Protein AF-A0A7Z6WJE0-F1 (afdb_monomer_lite)

Sequence (110 aa):
MSVSRPLEAAQNADLVVYSPGTVSADSILVTAGHVTTNGIDQLRSKGASADIMSHYVDAHGRVVDEELDARTISVDLDGVKVRDDGATVAPGLGAYWSSHPEPKKQRLWG

InterPro domains:
  IPR007324 Sugar-binding domain, putative [PF04198] (2-92)
  IPR037171 NagB/RpiA transferase-like [SSF100950] (3-92)
  IPR051054 Bacterial SorC Transcriptional Regulators [PTHR34294] (2-92)

Organism: Cutibacterium acnes (NCBI:txid1747)

pLDDT: mean 81.68, std 14.62, range [41.94, 96.81]

Structure (mmCIF, N/CA/C/O backbone):
data_AF-A0A7Z6WJE0-F1
#
_entry.id   AF-A0A7Z6WJE0-F1
#
loop_
_atom_site.group_PDB
_atom_site.id
_atom_site.type_symbol
_atom_site.label_atom_id
_atom_site.label_alt_id
_atom_site.label_comp_id
_atom_site.label_asym_id
_atom_site.label_entity_id
_atom_site.label_seq_id
_atom_site.pdbx_PDB_ins_code
_atom_site.Cartn_x
_atom_site.Cartn_y
_atom_site.Cartn_z
_atom_site.occupancy
_atom_site.B_iso_or_equiv
_atom_site.auth_seq_id
_atom_site.auth_comp_id
_atom_site.auth_asym_id
_atom_site.auth_atom_id
_atom_site.pdbx_PDB_model_num
ATOM 1 N N . MET A 1 1 ? 4.467 18.430 -17.722 1.00 50.06 1 MET A N 1
ATOM 2 C CA . MET A 1 1 ? 5.449 17.327 -17.652 1.00 50.06 1 MET A CA 1
ATOM 3 C C . MET A 1 1 ? 6.091 17.351 -16.277 1.00 50.06 1 MET A C 1
ATOM 5 O O . MET A 1 1 ? 6.945 18.194 -16.062 1.00 50.06 1 MET A O 1
ATOM 9 N N . SER A 1 2 ? 5.652 16.534 -15.321 1.00 77.12 2 SER A N 1
ATOM 10 C CA . SER A 1 2 ? 6.424 16.396 -14.071 1.00 77.12 2 SER A CA 1
ATOM 11 C C . SER A 1 2 ? 6.172 15.050 -13.386 1.00 77.12 2 SER A C 1
ATOM 13 O O . SER A 1 2 ? 7.128 14.394 -13.001 1.00 77.12 2 SER A O 1
ATOM 15 N N . VAL A 1 3 ? 4.918 14.570 -13.353 1.00 84.62 3 VAL A N 1
ATOM 16 C CA . VAL A 1 3 ? 4.561 13.303 -12.669 1.00 84.62 3 VAL A CA 1
ATOM 17 C C . VAL A 1 3 ? 4.153 12.145 -13.588 1.00 84.62 3 VAL A C 1
ATOM 19 O O . VAL A 1 3 ? 4.382 10.998 -13.232 1.00 84.62 3 VAL A O 1
AT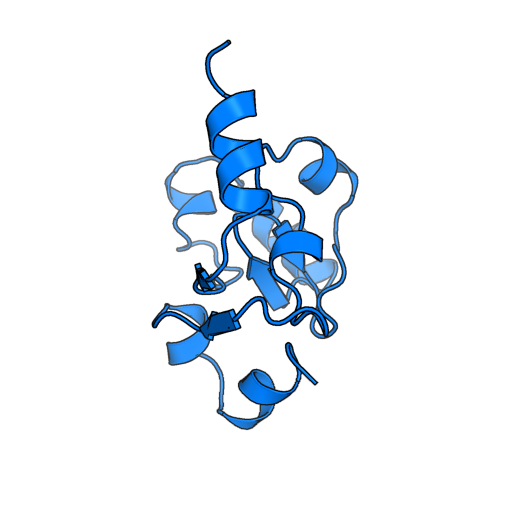OM 22 N N . SER A 1 4 ? 3.629 12.407 -14.792 1.00 86.75 4 SER A N 1
ATOM 23 C CA . SER A 1 4 ? 3.185 11.336 -15.706 1.00 86.75 4 SER A CA 1
ATOM 24 C C . SER A 1 4 ? 4.340 10.477 -16.229 1.00 86.75 4 SER A C 1
ATOM 26 O O . SER A 1 4 ? 4.253 9.259 -16.230 1.00 86.75 4 SER A O 1
ATOM 28 N N . ARG A 1 5 ? 5.463 11.103 -16.600 1.00 91.06 5 ARG A N 1
ATOM 29 C CA . ARG A 1 5 ? 6.621 10.401 -17.173 1.00 91.06 5 ARG A CA 1
ATOM 30 C C . ARG A 1 5 ? 7.240 9.365 -16.213 1.00 91.06 5 ARG A C 1
ATOM 32 O O . ARG A 1 5 ? 7.521 8.263 -16.672 1.00 91.06 5 ARG A O 1
ATOM 39 N N . PRO A 1 6 ? 7.481 9.667 -14.919 1.00 90.56 6 PRO A N 1
ATOM 40 C CA . PRO A 1 6 ? 7.916 8.646 -13.965 1.00 90.56 6 PRO A CA 1
ATOM 41 C C . PRO A 1 6 ? 6.918 7.494 -13.795 1.00 90.56 6 PRO A C 1
ATOM 43 O O . PRO A 1 6 ? 7.346 6.347 -13.731 1.00 90.56 6 PRO A O 1
ATOM 46 N N . LEU A 1 7 ? 5.611 7.783 -13.756 1.00 89.44 7 LEU A N 1
ATOM 47 C CA . LEU A 1 7 ? 4.570 6.758 -13.612 1.00 89.44 7 LEU A CA 1
ATOM 48 C C . LEU A 1 7 ? 4.502 5.845 -14.842 1.00 89.44 7 LEU A C 1
ATOM 50 O O . LEU A 1 7 ? 4.495 4.630 -14.698 1.00 89.44 7 LEU A O 1
ATOM 54 N N . GLU A 1 8 ? 4.556 6.416 -16.046 1.00 88.81 8 GLU A N 1
ATOM 55 C CA . GLU A 1 8 ? 4.639 5.656 -17.298 1.00 88.81 8 GLU A CA 1
ATOM 56 C C . GLU A 1 8 ? 5.890 4.767 -17.341 1.00 88.81 8 GLU A C 1
ATOM 58 O O . GLU A 1 8 ? 5.817 3.618 -17.769 1.00 88.81 8 GLU A O 1
ATOM 63 N N . ALA A 1 9 ? 7.042 5.268 -16.884 1.00 89.00 9 ALA A N 1
ATOM 64 C CA . ALA A 1 9 ? 8.265 4.471 -16.826 1.00 89.00 9 ALA A CA 1
ATOM 65 C C . ALA A 1 9 ? 8.149 3.312 -15.824 1.00 89.00 9 ALA A C 1
ATOM 67 O O . ALA A 1 9 ? 8.566 2.201 -16.134 1.00 89.00 9 ALA A O 1
ATOM 68 N N . ALA A 1 10 ? 7.556 3.554 -14.652 1.00 87.31 10 ALA A N 1
ATOM 69 C CA . ALA A 1 10 ? 7.335 2.519 -13.647 1.00 87.31 10 ALA A CA 1
ATOM 70 C C . ALA A 1 10 ? 6.331 1.452 -14.122 1.00 87.31 10 ALA A C 1
ATOM 72 O O . ALA A 1 10 ? 6.556 0.268 -13.895 1.00 87.31 10 ALA A O 1
ATOM 73 N N . GLN A 1 11 ? 5.282 1.852 -14.849 1.00 85.75 11 GLN A N 1
ATOM 74 C CA . GLN A 1 11 ? 4.292 0.944 -15.442 1.00 85.75 11 GLN A CA 1
ATOM 75 C C . GLN A 1 11 ? 4.900 -0.012 -16.485 1.00 85.75 11 GLN A C 1
ATOM 77 O O . GLN A 1 11 ? 4.371 -1.098 -16.704 1.00 85.75 11 GLN A O 1
ATOM 82 N N . ASN A 1 12 ? 5.994 0.395 -17.138 1.00 85.06 12 ASN A N 1
ATOM 83 C CA . ASN A 1 12 ? 6.677 -0.373 -18.183 1.00 85.06 12 ASN A CA 1
ATOM 84 C C . ASN A 1 12 ? 8.026 -0.954 -17.717 1.00 85.06 12 ASN A C 1
ATOM 86 O O . ASN A 1 12 ? 8.860 -1.301 -18.551 1.00 85.06 12 ASN A O 1
ATOM 90 N N . ALA A 1 13 ? 8.284 -1.005 -16.409 1.00 85.25 13 ALA A N 1
ATOM 91 C CA . ALA A 1 13 ? 9.536 -1.538 -15.888 1.00 85.25 13 ALA A CA 1
ATOM 92 C C . ALA A 1 13 ? 9.632 -3.061 -16.089 1.00 85.25 13 ALA A C 1
ATOM 94 O O . ALA A 1 13 ? 8.677 -3.789 -15.833 1.00 85.25 13 ALA A O 1
ATOM 95 N N . ASP A 1 14 ? 10.819 -3.550 -16.459 1.00 82.75 14 ASP A N 1
ATOM 96 C CA . ASP A 1 14 ? 11.084 -4.990 -16.627 1.00 82.75 14 ASP A CA 1
ATOM 97 C C . ASP A 1 14 ? 11.018 -5.770 -15.295 1.00 82.75 14 ASP A C 1
ATOM 99 O O . ASP A 1 14 ? 10.771 -6.979 -15.260 1.00 82.75 14 ASP A O 1
ATOM 103 N N . LEU A 1 15 ? 11.262 -5.071 -14.181 1.00 81.06 15 LEU A N 1
ATOM 104 C CA . LEU A 1 15 ? 11.228 -5.604 -12.823 1.00 81.06 15 LEU A CA 1
ATOM 105 C C . LEU A 1 15 ? 10.551 -4.601 -11.893 1.00 81.06 15 LEU A C 1
ATOM 107 O O . LEU A 1 15 ? 11.014 -3.465 -11.756 1.00 81.06 15 LEU A O 1
ATOM 111 N N . VAL A 1 16 ? 9.528 -5.063 -11.176 1.00 81.88 16 VAL A N 1
ATOM 112 C CA . VAL A 1 16 ? 8.925 -4.312 -10.074 1.00 81.88 16 VAL A CA 1
ATOM 113 C C . VAL A 1 16 ? 9.198 -5.021 -8.753 1.00 81.88 16 VAL A C 1
ATOM 115 O O . VAL A 1 16 ? 8.899 -6.203 -8.571 1.00 81.88 16 VAL A O 1
ATOM 118 N N . VAL A 1 17 ? 9.773 -4.278 -7.809 1.00 83.75 17 VAL A N 1
ATOM 119 C CA . VAL A 1 17 ? 10.007 -4.737 -6.438 1.00 83.75 17 VAL A CA 1
ATOM 120 C C . VAL A 1 17 ? 9.158 -3.894 -5.508 1.00 83.75 17 VAL A C 1
ATOM 122 O O . VAL A 1 17 ? 9.310 -2.674 -5.463 1.00 83.75 17 VAL A O 1
ATOM 125 N N . TYR A 1 18 ? 8.291 -4.536 -4.736 1.00 83.69 18 TYR A N 1
ATOM 126 C CA . TYR A 1 18 ? 7.478 -3.839 -3.748 1.00 83.69 18 TYR A CA 1
ATOM 127 C C . TYR A 1 18 ? 7.168 -4.729 -2.553 1.00 83.69 18 TYR A C 1
ATOM 129 O O . TYR A 1 18 ? 7.241 -5.957 -2.618 1.00 83.69 18 TYR A O 1
ATOM 137 N N . SER A 1 19 ? 6.800 -4.106 -1.443 1.00 84.12 19 SER A N 1
ATOM 138 C CA . SER A 1 19 ? 6.320 -4.797 -0.256 1.00 84.12 19 SER A CA 1
ATOM 139 C C . SER A 1 19 ? 4.907 -4.319 0.063 1.00 84.12 19 SER A C 1
ATOM 141 O O . SER A 1 19 ? 4.687 -3.110 0.149 1.00 84.12 19 SER A O 1
ATOM 143 N N . PRO A 1 20 ? 3.929 -5.227 0.231 1.00 87.38 20 PRO A N 1
ATOM 144 C CA . PRO A 1 20 ? 2.655 -4.840 0.799 1.00 87.38 20 PRO A CA 1
ATOM 145 C C . PRO A 1 20 ? 2.870 -4.289 2.211 1.00 87.38 20 PRO A C 1
ATOM 147 O O . PRO A 1 20 ? 3.737 -4.767 2.958 1.00 87.38 20 PRO A O 1
ATOM 150 N N . GLY A 1 21 ? 2.091 -3.284 2.583 1.00 89.44 21 GLY A N 1
ATOM 151 C CA . GLY A 1 21 ? 2.043 -2.777 3.942 1.00 89.44 21 GLY A CA 1
ATOM 152 C C . GLY A 1 21 ? 0.898 -3.403 4.737 1.00 89.44 21 GLY A C 1
ATOM 153 O O . GLY A 1 21 ? 0.028 -4.118 4.227 1.00 89.44 21 GLY A O 1
ATOM 154 N N . THR A 1 22 ? 0.964 -3.220 6.054 1.00 89.62 22 THR A N 1
ATOM 155 C CA . THR A 1 22 ? -0.075 -3.693 6.967 1.00 89.62 22 THR A CA 1
ATOM 156 C C . THR A 1 22 ? -1.207 -2.684 7.042 1.00 89.62 22 THR A C 1
ATOM 158 O O . THR A 1 22 ? -0.987 -1.480 7.172 1.00 89.62 22 THR A O 1
ATOM 161 N N . VAL A 1 23 ? -2.438 -3.190 7.097 1.00 92.88 23 VAL A N 1
ATOM 162 C CA . VAL A 1 23 ? -3.620 -2.372 7.380 1.00 92.88 23 VAL A CA 1
ATOM 163 C C . VAL A 1 23 ? -3.644 -2.067 8.883 1.00 92.88 23 VAL A C 1
ATOM 165 O O . VAL A 1 23 ? -4.303 -2.751 9.673 1.00 92.88 23 VAL A O 1
ATOM 168 N N . SER A 1 24 ? -2.835 -1.090 9.302 1.00 91.44 24 SER A N 1
ATOM 169 C CA . SER A 1 24 ? -2.613 -0.731 10.706 1.00 91.44 24 SER A CA 1
ATOM 170 C C . SER A 1 24 ? -2.676 0.765 10.981 1.00 91.44 24 SER A C 1
ATOM 172 O O . SER A 1 24 ? -2.284 1.578 10.146 1.00 91.44 24 SER A O 1
ATOM 174 N N . ALA A 1 25 ? -3.116 1.116 12.193 1.00 92.56 25 ALA A N 1
ATOM 175 C CA . ALA A 1 25 ? -3.051 2.479 12.715 1.00 92.56 25 ALA A CA 1
ATOM 176 C C . ALA A 1 25 ? -1.599 2.975 12.860 1.00 92.56 25 ALA A C 1
ATOM 178 O O . ALA A 1 25 ? -1.351 4.170 12.763 1.00 92.56 25 ALA A O 1
ATOM 179 N N . ASP A 1 26 ? -0.645 2.051 13.001 1.00 90.56 26 ASP A N 1
ATOM 180 C CA . ASP A 1 26 ? 0.791 2.354 13.059 1.00 90.56 26 ASP A CA 1
ATOM 181 C C . ASP A 1 26 ? 1.455 2.362 11.668 1.00 90.56 26 ASP A C 1
ATOM 183 O O . ASP A 1 26 ? 2.678 2.445 11.557 1.00 90.56 26 ASP A O 1
ATOM 187 N N . SER A 1 27 ? 0.677 2.221 10.587 1.00 90.19 27 SER A N 1
ATOM 188 C CA . SER A 1 27 ? 1.220 2.258 9.226 1.00 90.19 27 SER A CA 1
ATOM 189 C C . SER A 1 27 ? 1.760 3.646 8.874 1.00 90.19 27 SER A C 1
ATOM 191 O O . SER A 1 27 ? 1.334 4.674 9.413 1.00 90.19 27 SER A O 1
ATOM 193 N N . ILE A 1 28 ? 2.676 3.691 7.905 1.00 90.69 28 ILE A N 1
ATOM 194 C CA . ILE A 1 28 ? 3.223 4.957 7.403 1.00 90.69 28 ILE A CA 1
ATOM 195 C C . ILE A 1 28 ? 2.099 5.834 6.829 1.00 90.69 28 ILE A C 1
ATOM 197 O O . ILE A 1 28 ? 2.071 7.029 7.092 1.00 90.69 28 ILE A O 1
ATOM 201 N N . LEU A 1 29 ? 1.126 5.249 6.121 1.00 91.69 29 LEU A N 1
ATOM 202 C CA . LEU A 1 29 ? 0.004 5.997 5.542 1.00 91.69 29 LEU A CA 1
ATOM 203 C C . LEU A 1 29 ? -0.880 6.664 6.605 1.00 91.69 29 LEU A C 1
ATOM 205 O O . LEU A 1 29 ? -1.379 7.766 6.375 1.00 91.69 29 LEU A O 1
ATOM 209 N N . VAL A 1 30 ? -1.042 6.042 7.776 1.00 93.06 30 VAL A N 1
ATOM 210 C CA . VAL A 1 30 ? -1.790 6.650 8.884 1.00 93.06 30 VAL A CA 1
ATOM 211 C C . VAL A 1 30 ? -0.954 7.699 9.609 1.00 93.06 30 VAL A C 1
ATOM 213 O O . VAL A 1 30 ? -1.399 8.829 9.801 1.00 93.06 30 VAL A O 1
ATOM 216 N N . THR A 1 31 ? 0.283 7.361 9.968 1.00 92.81 31 THR A N 1
ATOM 217 C CA . THR A 1 31 ? 1.181 8.263 10.711 1.00 92.81 31 THR A CA 1
ATOM 218 C C . THR A 1 31 ? 1.596 9.506 9.916 1.00 92.81 31 THR A C 1
ATOM 220 O O . THR A 1 31 ? 1.794 10.563 10.510 1.00 92.81 31 THR A O 1
ATOM 223 N N . ALA A 1 32 ? 1.658 9.421 8.584 1.00 92.69 32 ALA A N 1
ATOM 224 C CA . ALA A 1 32 ? 1.875 10.560 7.688 1.00 92.69 32 ALA A CA 1
ATOM 225 C C . ALA A 1 32 ? 0.598 11.381 7.409 1.00 92.69 32 ALA A C 1
ATOM 227 O O . ALA A 1 32 ? 0.670 12.424 6.762 1.00 92.69 32 ALA A O 1
ATOM 228 N N . GLY A 1 33 ? -0.569 10.933 7.887 1.00 92.38 33 GLY A N 1
ATOM 229 C CA . GLY A 1 33 ? -1.844 11.639 7.742 1.00 92.38 33 GLY A CA 1
ATOM 230 C C . GLY A 1 33 ? -2.551 11.448 6.395 1.00 92.38 33 GLY A C 1
ATOM 231 O O . GLY A 1 33 ? -3.507 12.168 6.113 1.00 92.38 33 GLY A O 1
ATOM 232 N N . HIS A 1 34 ? -2.125 10.486 5.570 1.00 90.88 34 HIS A N 1
ATOM 233 C CA . HIS A 1 34 ? -2.804 10.152 4.310 1.00 90.88 34 HIS A CA 1
ATOM 234 C C . HIS A 1 34 ? -4.110 9.383 4.536 1.00 90.88 34 HIS A C 1
ATOM 236 O O . HIS A 1 34 ? -5.056 9.524 3.764 1.00 90.88 34 HIS A O 1
ATOM 242 N N . VAL A 1 35 ? -4.179 8.600 5.614 1.00 93.50 35 VAL A N 1
ATOM 243 C CA . VAL A 1 35 ? -5.380 7.886 6.055 1.00 93.50 35 VAL A CA 1
ATOM 244 C C . VAL A 1 35 ? -5.606 8.162 7.538 1.00 93.50 35 VAL A C 1
ATOM 246 O O . VAL A 1 35 ? -4.672 8.199 8.329 1.00 93.50 35 VAL A O 1
ATOM 249 N N . THR A 1 36 ? -6.854 8.383 7.944 1.00 94.12 36 THR A N 1
ATOM 250 C CA . THR A 1 36 ? -7.170 8.588 9.366 1.00 94.12 36 THR A CA 1
ATOM 251 C C . THR A 1 36 ? -7.236 7.252 10.105 1.00 94.12 36 THR A C 1
ATOM 253 O O . THR A 1 36 ? -7.491 6.213 9.501 1.00 94.12 36 THR A O 1
ATOM 256 N N . THR A 1 37 ? -7.087 7.259 11.430 1.00 93.12 37 THR A N 1
ATOM 257 C CA . THR A 1 37 ? -7.286 6.050 12.251 1.00 93.12 37 THR A CA 1
ATOM 258 C C . THR A 1 37 ? -8.700 5.473 12.096 1.00 93.12 37 THR A C 1
ATOM 260 O O . THR A 1 37 ? -8.873 4.277 11.906 1.00 93.12 37 THR A O 1
ATOM 263 N N . ASN A 1 38 ? -9.727 6.323 12.055 1.00 94.69 38 ASN A N 1
ATOM 264 C CA . ASN A 1 38 ? -11.085 5.867 11.746 1.00 94.69 38 ASN A CA 1
ATOM 265 C C . ASN A 1 38 ? -11.196 5.308 10.312 1.00 94.69 38 ASN A C 1
ATOM 267 O O . ASN A 1 38 ? -11.908 4.339 10.069 1.00 94.69 38 ASN A O 1
ATOM 271 N N . GLY A 1 39 ? -10.476 5.903 9.357 1.00 95.00 39 GLY A N 1
ATOM 272 C CA . GLY A 1 39 ? -10.406 5.423 7.979 1.00 95.00 39 GLY A CA 1
ATOM 273 C C . GLY A 1 39 ? -9.781 4.033 7.874 1.00 95.00 39 GLY A C 1
ATOM 274 O O . GLY A 1 39 ? -10.317 3.187 7.163 1.00 95.00 39 GLY A O 1
ATOM 275 N N . ILE A 1 40 ? -8.706 3.753 8.622 1.00 95.50 40 ILE A N 1
ATOM 276 C CA . ILE A 1 40 ? -8.087 2.421 8.604 1.00 95.50 40 ILE A CA 1
ATOM 277 C C . ILE A 1 40 ? -9.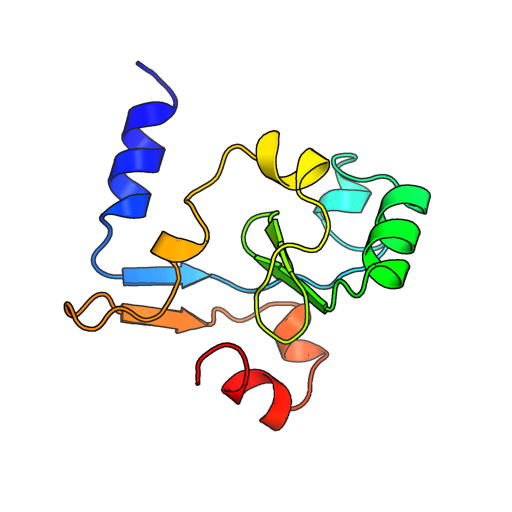026 1.355 9.182 1.00 95.50 40 ILE A C 1
ATOM 279 O O . ILE A 1 40 ? -9.098 0.250 8.648 1.00 95.50 40 ILE A O 1
ATOM 283 N N . ASP A 1 41 ? -9.809 1.690 10.209 1.00 95.31 41 ASP A N 1
ATOM 284 C CA . ASP A 1 41 ? -10.804 0.773 10.774 1.00 95.31 41 ASP A CA 1
ATOM 285 C C . ASP A 1 41 ? -11.973 0.513 9.812 1.00 95.31 41 ASP A C 1
ATOM 287 O O . ASP A 1 41 ? -12.460 -0.616 9.716 1.00 95.31 41 ASP A O 1
ATOM 291 N N . GLN A 1 42 ? -12.374 1.515 9.024 1.00 95.88 42 GLN A N 1
ATOM 292 C CA . GLN A 1 42 ? -13.335 1.325 7.933 1.00 95.88 42 GLN A CA 1
ATOM 293 C C . GLN A 1 42 ? -12.776 0.443 6.812 1.00 95.88 42 GLN A C 1
ATOM 295 O O . GLN A 1 42 ? -13.472 -0.439 6.321 1.00 95.88 42 GLN A O 1
ATOM 300 N N . LEU A 1 43 ? -11.516 0.628 6.418 1.00 96.38 43 LEU A N 1
ATOM 301 C CA . LEU A 1 43 ? -10.885 -0.218 5.400 1.00 96.38 43 LEU A CA 1
ATOM 302 C C . LEU A 1 43 ? -10.801 -1.677 5.867 1.00 96.38 43 LEU A C 1
ATOM 304 O O . LEU A 1 43 ? -11.121 -2.591 5.107 1.00 96.38 43 LEU A O 1
ATOM 308 N N . ARG A 1 44 ? -10.466 -1.909 7.142 1.00 95.12 44 ARG A N 1
ATOM 309 C CA . ARG A 1 44 ? -10.496 -3.248 7.756 1.00 95.12 44 ARG A CA 1
ATOM 310 C C . ARG A 1 44 ? -11.888 -3.865 7.730 1.00 95.12 44 ARG A C 1
ATOM 312 O O . ARG A 1 44 ? -12.016 -5.036 7.384 1.00 95.12 44 ARG A O 1
ATOM 319 N N . SER A 1 45 ? -12.929 -3.101 8.070 1.00 96.19 45 SER A N 1
ATOM 320 C CA . SER A 1 45 ? -14.306 -3.615 8.063 1.00 96.19 45 SER A CA 1
ATOM 321 C C . SER A 1 45 ? -14.810 -3.941 6.652 1.00 96.19 45 SER A C 1
ATOM 323 O O . SER A 1 45 ? -15.610 -4.861 6.496 1.00 96.19 45 SER A O 1
ATOM 325 N N . LYS A 1 46 ? -14.277 -3.264 5.625 1.00 96.31 46 LYS A N 1
ATOM 326 C CA . LYS A 1 46 ? -14.484 -3.586 4.201 1.00 96.31 46 LYS A CA 1
ATOM 327 C C . LYS A 1 46 ? -13.672 -4.794 3.707 1.00 96.31 46 LYS A C 1
ATOM 329 O O . LYS A 1 46 ? -13.869 -5.228 2.578 1.00 96.31 46 LYS A O 1
ATOM 334 N N . GLY A 1 47 ? -12.791 -5.362 4.534 1.00 94.94 47 GLY A N 1
ATOM 335 C CA . GLY A 1 47 ? -12.011 -6.560 4.208 1.00 94.94 47 GLY A CA 1
ATOM 336 C C . GLY A 1 47 ? -10.575 -6.298 3.748 1.00 94.94 47 GLY A C 1
ATOM 337 O O . GLY A 1 47 ? -9.925 -7.230 3.265 1.00 94.94 47 GLY A O 1
ATOM 338 N N . ALA A 1 48 ? -10.056 -5.072 3.911 1.00 94.69 48 ALA A N 1
ATOM 339 C CA . ALA A 1 48 ? -8.667 -4.763 3.578 1.00 94.69 48 ALA A CA 1
ATOM 340 C C . ALA A 1 48 ? -7.717 -5.705 4.327 1.00 94.69 48 ALA A C 1
ATOM 342 O O . ALA A 1 48 ? -7.711 -5.771 5.558 1.00 94.69 48 ALA A O 1
ATOM 343 N N . SER A 1 49 ? -6.903 -6.423 3.563 1.00 91.56 49 SER A N 1
ATOM 344 C CA . SER A 1 49 ? -5.892 -7.350 4.065 1.00 91.56 49 SER A CA 1
ATOM 345 C C . SER A 1 49 ? -4.487 -6.755 3.975 1.00 91.56 49 SER A C 1
ATOM 347 O O . SER A 1 49 ? -3.667 -7.024 4.850 1.00 91.56 49 SER A O 1
ATOM 349 N N . ALA A 1 50 ? -4.222 -5.909 2.978 1.00 90.81 50 ALA A N 1
ATOM 350 C CA . ALA A 1 50 ? -2.956 -5.201 2.796 1.00 90.81 50 ALA A CA 1
ATOM 351 C C . ALA A 1 50 ? -3.173 -3.865 2.067 1.00 90.81 50 ALA A C 1
ATOM 353 O O . ALA A 1 50 ? -4.239 -3.640 1.490 1.00 90.81 50 ALA A O 1
ATOM 354 N N . ASP A 1 51 ? -2.150 -3.014 2.046 1.00 92.38 51 ASP A N 1
ATOM 355 C CA . ASP A 1 51 ? -1.996 -1.990 1.012 1.00 92.38 51 ASP A CA 1
ATOM 356 C C . ASP A 1 51 ? -0.840 -2.352 0.072 1.00 92.38 51 ASP A C 1
ATOM 358 O O . ASP A 1 51 ? 0.179 -2.902 0.488 1.00 92.38 51 ASP A O 1
ATOM 362 N N . ILE A 1 52 ? -1.001 -2.063 -1.213 1.00 91.06 52 ILE A N 1
ATOM 363 C CA . ILE A 1 52 ? 0.019 -2.235 -2.244 1.00 91.06 52 ILE A CA 1
ATOM 364 C C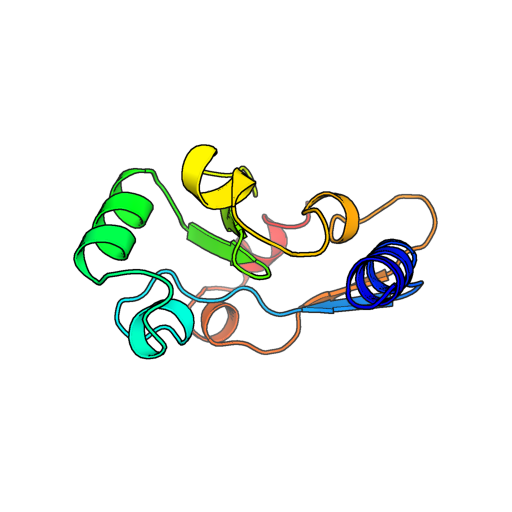 . ILE A 1 52 ? 0.191 -0.875 -2.897 1.00 91.06 52 ILE A C 1
ATOM 366 O O . ILE A 1 52 ? -0.701 -0.429 -3.603 1.00 91.06 52 ILE A O 1
ATOM 370 N N . MET A 1 53 ? 1.307 -0.189 -2.635 1.00 90.69 53 MET A N 1
ATOM 371 C CA . MET A 1 53 ? 1.550 1.170 -3.149 1.00 90.69 53 MET A CA 1
ATOM 372 C C . MET A 1 53 ? 0.374 2.131 -2.869 1.00 90.69 53 MET A C 1
ATOM 374 O O . MET A 1 53 ? 0.012 2.950 -3.707 1.00 90.69 53 MET A O 1
ATOM 378 N N . SER A 1 54 ? -0.210 2.048 -1.668 1.00 92.44 54 SER A N 1
ATOM 379 C CA . SER A 1 54 ? -1.407 2.796 -1.233 1.00 92.44 54 SER A CA 1
ATOM 380 C C . SER A 1 54 ? -2.758 2.317 -1.781 1.00 92.44 54 SER A C 1
ATOM 382 O O . SER A 1 54 ? -3.788 2.831 -1.346 1.00 92.44 54 SER A O 1
ATOM 384 N N . HIS A 1 55 ? -2.794 1.303 -2.647 1.00 93.88 55 HIS A N 1
ATOM 385 C CA . HIS A 1 55 ? -4.032 0.617 -3.018 1.00 93.88 55 HIS A CA 1
ATOM 386 C C . HIS A 1 55 ? -4.416 -0.382 -1.923 1.00 93.88 55 HIS A C 1
ATOM 388 O O . HIS A 1 55 ? -3.701 -1.359 -1.690 1.00 93.88 55 HIS A O 1
ATOM 394 N N . TYR A 1 56 ? -5.536 -0.159 -1.237 1.00 95.06 56 TYR A N 1
ATOM 395 C CA . TYR A 1 56 ? -6.017 -1.076 -0.200 1.00 95.06 56 TYR A CA 1
ATOM 396 C C . TYR A 1 56 ? -6.774 -2.243 -0.828 1.00 95.06 56 TYR A C 1
ATOM 398 O O . TYR A 1 56 ? -7.800 -2.043 -1.479 1.00 95.06 56 TYR A O 1
ATOM 406 N N . VAL A 1 57 ? -6.290 -3.463 -0.592 1.00 92.94 57 VAL A N 1
ATOM 407 C CA . VAL A 1 57 ? -6.793 -4.674 -1.251 1.00 92.94 57 VAL A CA 1
ATOM 408 C C . VAL A 1 57 ? -7.238 -5.750 -0.267 1.00 92.94 57 VAL A C 1
ATOM 410 O O . VAL A 1 57 ? -6.714 -5.863 0.845 1.00 92.94 57 VAL A O 1
ATOM 413 N N . ASP A 1 58 ? -8.201 -6.568 -0.683 1.00 91.81 58 ASP A N 1
ATOM 414 C CA . ASP A 1 58 ? -8.623 -7.774 0.025 1.00 91.81 58 ASP A CA 1
ATOM 415 C C . ASP A 1 58 ? -7.617 -8.933 -0.146 1.00 91.81 58 ASP A C 1
ATOM 417 O O . ASP A 1 58 ? -6.568 -8.815 -0.785 1.00 91.81 58 ASP A O 1
ATOM 421 N N . ALA A 1 59 ? -7.936 -10.097 0.426 1.00 85.56 59 ALA A N 1
ATOM 422 C CA . ALA A 1 59 ? -7.101 -11.298 0.328 1.00 85.56 59 ALA A CA 1
ATOM 423 C C . ALA A 1 59 ? -6.993 -11.884 -1.098 1.00 85.56 59 ALA A C 1
ATOM 425 O O . ALA A 1 59 ? -6.211 -12.810 -1.315 1.00 85.56 59 ALA A O 1
ATOM 426 N N . HIS A 1 60 ? -7.784 -11.379 -2.045 1.00 83.44 60 HIS A N 1
ATOM 427 C CA . HIS A 1 60 ? -7.767 -11.728 -3.463 1.00 83.44 60 HIS A CA 1
ATOM 428 C C . HIS A 1 60 ? -7.093 -10.645 -4.321 1.00 83.44 60 HIS A C 1
ATOM 430 O O . HIS A 1 60 ? -7.124 -10.746 -5.547 1.00 83.44 60 HIS A O 1
ATOM 436 N N . GLY A 1 61 ? -6.505 -9.614 -3.703 1.00 84.62 61 GLY A N 1
ATOM 437 C CA . GLY A 1 61 ? -5.863 -8.508 -4.410 1.00 84.62 61 GLY A CA 1
ATOM 438 C C . GLY A 1 61 ? -6.847 -7.533 -5.063 1.00 84.62 61 GLY A C 1
ATOM 439 O O . GLY A 1 61 ? -6.451 -6.789 -5.956 1.00 84.62 61 GLY A O 1
ATOM 440 N N . ARG A 1 62 ? -8.126 -7.540 -4.665 1.00 90.62 62 ARG A N 1
ATOM 441 C CA . ARG A 1 62 ? -9.152 -6.629 -5.194 1.00 90.62 62 ARG A CA 1
ATOM 442 C C . ARG A 1 62 ? -9.262 -5.395 -4.316 1.00 90.62 62 ARG A C 1
ATOM 444 O O . ARG A 1 62 ? -9.253 -5.518 -3.093 1.00 90.62 62 ARG A O 1
ATOM 451 N N . VAL A 1 63 ? -9.399 -4.228 -4.938 1.00 94.81 63 VAL A N 1
ATOM 452 C CA . VAL A 1 63 ? -9.616 -2.956 -4.239 1.00 94.81 63 VAL A CA 1
ATOM 453 C C . VAL A 1 63 ? -10.874 -3.044 -3.371 1.00 94.81 63 VAL A C 1
ATOM 455 O O . VAL A 1 63 ? -11.916 -3.519 -3.820 1.00 94.81 63 VAL A O 1
ATOM 458 N N . VAL A 1 64 ? -10.774 -2.604 -2.114 1.00 96.81 64 VAL A N 1
ATOM 459 C CA . VAL A 1 64 ? -11.908 -2.619 -1.164 1.00 96.81 64 VAL A CA 1
ATOM 460 C C . VAL A 1 64 ? -12.661 -1.289 -1.083 1.00 96.81 64 VAL A C 1
ATOM 462 O O . VAL A 1 64 ? -13.743 -1.222 -0.497 1.00 96.81 64 VAL A O 1
ATOM 465 N N . ASP A 1 65 ? -12.082 -0.219 -1.629 1.00 95.62 65 ASP A N 1
ATOM 466 C CA . ASP A 1 65 ? -12.639 1.133 -1.613 1.00 95.62 65 ASP A CA 1
ATOM 467 C C . ASP A 1 65 ? -12.253 1.900 -2.887 1.00 95.62 65 ASP A C 1
ATOM 469 O O . ASP A 1 65 ? -11.187 2.506 -2.966 1.00 95.62 65 ASP A O 1
ATOM 473 N N . GLU A 1 66 ? -13.140 1.863 -3.880 1.00 94.94 66 GLU A N 1
ATOM 474 C CA . GLU A 1 66 ? -12.946 2.484 -5.200 1.00 94.94 66 GLU A CA 1
ATOM 475 C C . GLU A 1 66 ? -12.814 4.016 -5.137 1.00 94.94 66 GLU A C 1
ATOM 477 O O . GLU A 1 66 ? -12.118 4.618 -5.949 1.00 94.94 66 GLU A O 1
ATOM 482 N N . GLU A 1 67 ? -13.465 4.681 -4.174 1.00 93.94 67 GLU A N 1
ATOM 483 C CA . GLU A 1 67 ? -13.381 6.143 -4.050 1.00 93.94 67 GLU A CA 1
ATOM 484 C C . GLU A 1 67 ? -12.009 6.565 -3.516 1.00 93.94 67 GLU A C 1
ATOM 486 O O . GLU A 1 67 ? -11.418 7.547 -3.978 1.00 93.94 67 GLU A O 1
ATOM 491 N N . LEU A 1 68 ? -11.489 5.828 -2.531 1.00 92.94 68 LEU A N 1
ATOM 492 C CA . LEU A 1 68 ? -10.135 6.048 -2.047 1.00 92.94 68 LEU A CA 1
ATOM 493 C C . LEU A 1 68 ? -9.111 5.739 -3.143 1.00 92.94 68 LEU A C 1
ATOM 495 O O . LEU A 1 68 ? -8.200 6.539 -3.351 1.00 92.94 68 LEU A O 1
ATOM 499 N N . ASP A 1 69 ? -9.298 4.628 -3.852 1.00 94.31 69 ASP A N 1
ATOM 500 C CA . ASP A 1 69 ? -8.413 4.172 -4.920 1.00 94.31 69 ASP A CA 1
ATOM 501 C C . ASP A 1 69 ? -8.330 5.162 -6.086 1.00 94.31 69 ASP A C 1
ATOM 503 O O . ASP A 1 69 ? -7.235 5.552 -6.481 1.00 94.31 69 ASP A O 1
ATOM 507 N N . ALA A 1 70 ? -9.467 5.699 -6.539 1.00 93.06 70 ALA A N 1
ATOM 508 C CA . ALA A 1 70 ? -9.530 6.663 -7.640 1.00 93.06 70 ALA A CA 1
ATOM 509 C C . ALA A 1 70 ? -8.787 7.988 -7.366 1.00 93.06 70 ALA A C 1
ATOM 511 O O . ALA A 1 70 ? -8.533 8.766 -8.288 1.00 93.06 70 ALA A O 1
ATOM 512 N N . ARG A 1 71 ? -8.452 8.281 -6.102 1.00 92.06 71 ARG A N 1
ATOM 513 C CA . ARG A 1 71 ? -7.657 9.458 -5.704 1.00 92.06 71 ARG A CA 1
ATOM 514 C C . ARG A 1 71 ? -6.171 9.145 -5.533 1.00 92.06 71 ARG A C 1
ATOM 516 O O . ARG A 1 71 ? -5.384 10.065 -5.298 1.00 92.06 71 ARG A O 1
ATOM 523 N N . THR A 1 72 ? -5.788 7.876 -5.622 1.00 91.94 72 THR A N 1
ATOM 524 C CA . THR A 1 72 ? -4.408 7.419 -5.487 1.00 91.94 72 THR A CA 1
ATOM 525 C C . THR A 1 72 ? -3.640 7.721 -6.770 1.00 91.94 72 THR A C 1
ATOM 527 O O . THR A 1 72 ? -4.022 7.313 -7.860 1.00 91.94 72 THR A O 1
ATOM 530 N N . ILE A 1 73 ? -2.525 8.443 -6.642 1.00 91.69 73 ILE A N 1
ATOM 531 C CA . ILE A 1 73 ? -1.584 8.679 -7.743 1.00 91.69 73 ILE A CA 1
ATOM 532 C C . ILE A 1 73 ? -0.455 7.662 -7.593 1.00 91.69 73 ILE A C 1
ATOM 534 O O . ILE A 1 73 ? 0.484 7.878 -6.828 1.00 91.69 73 ILE A O 1
ATOM 538 N N . SER A 1 74 ? -0.574 6.542 -8.297 1.00 90.56 74 SER A N 1
ATOM 539 C CA . SER A 1 74 ? 0.351 5.410 -8.237 1.00 90.56 74 SER A CA 1
ATOM 540 C C . SER A 1 74 ? 0.380 4.679 -9.584 1.00 90.56 74 SER A C 1
ATOM 542 O O . SER A 1 74 ? -0.373 5.012 -10.496 1.00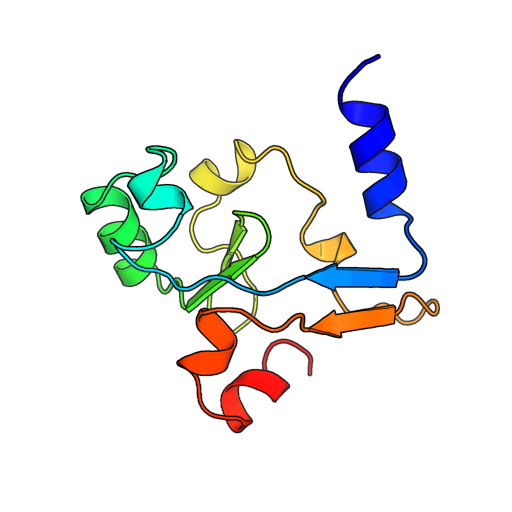 90.56 74 SER A O 1
ATOM 544 N N . VAL A 1 75 ? 1.291 3.716 -9.711 1.00 88.56 75 VAL A N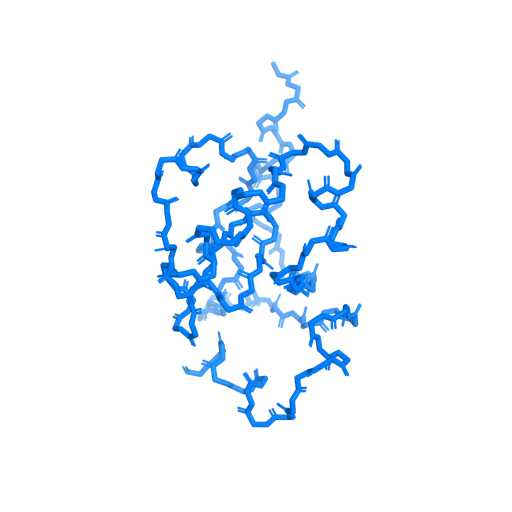 1
ATOM 545 C CA . VAL A 1 75 ? 1.251 2.690 -10.759 1.00 88.56 75 VAL A CA 1
ATOM 546 C C . VAL A 1 75 ? 0.009 1.837 -10.531 1.00 88.56 75 VAL A C 1
ATOM 548 O O . VAL A 1 75 ? -0.261 1.460 -9.389 1.00 88.56 75 VAL A O 1
ATOM 551 N N . ASP A 1 76 ? -0.710 1.508 -11.602 1.00 86.00 76 ASP A N 1
ATOM 552 C CA . ASP A 1 76 ? -1.908 0.679 -11.506 1.00 86.00 76 ASP A CA 1
ATOM 553 C C . ASP A 1 76 ? -1.569 -0.696 -10.918 1.00 86.00 76 ASP A C 1
ATOM 555 O O . ASP A 1 76 ? -0.517 -1.276 -11.209 1.00 86.00 76 ASP A O 1
ATOM 559 N N . LEU A 1 77 ? -2.498 -1.278 -10.153 1.00 84.69 77 LEU A N 1
ATOM 560 C CA . LEU A 1 77 ? -2.331 -2.626 -9.596 1.00 84.69 77 LEU A CA 1
ATOM 561 C C . LEU A 1 77 ? -2.059 -3.690 -10.672 1.00 84.69 77 LEU A C 1
ATOM 563 O O . LEU A 1 77 ? -1.374 -4.677 -10.408 1.00 84.69 77 LEU A O 1
ATOM 567 N N . ASP A 1 78 ? -2.546 -3.488 -11.896 1.00 79.31 78 ASP A N 1
ATOM 568 C CA . ASP A 1 78 ? -2.255 -4.367 -13.033 1.00 79.31 78 ASP A CA 1
ATOM 569 C C . ASP A 1 78 ? -0.778 -4.339 -13.456 1.00 79.31 78 ASP A C 1
ATOM 571 O O . ASP A 1 78 ? -0.276 -5.320 -14.003 1.00 79.31 78 ASP A O 1
ATOM 575 N N . GLY A 1 79 ? -0.061 -3.248 -13.170 1.00 72.19 79 GLY A N 1
ATOM 576 C CA . GLY A 1 79 ? 1.379 -3.125 -13.403 1.00 72.19 79 GLY A CA 1
ATOM 577 C C . GLY A 1 79 ? 2.233 -3.941 -12.434 1.00 72.19 79 GLY A C 1
ATOM 578 O O . GLY A 1 79 ? 3.405 -4.176 -12.710 1.00 72.19 79 GLY A O 1
ATOM 579 N N . VAL A 1 80 ? 1.656 -4.396 -11.319 1.00 74.25 80 VAL A N 1
ATOM 580 C CA . VAL A 1 80 ? 2.358 -5.207 -10.315 1.00 74.25 80 VAL A CA 1
ATOM 581 C C . VAL A 1 80 ? 1.856 -6.635 -10.224 1.00 74.25 80 VAL A C 1
ATOM 583 O O . VAL A 1 80 ? 2.385 -7.397 -9.427 1.00 74.25 80 VAL A O 1
ATOM 586 N N . LYS A 1 81 ? 0.882 -7.040 -11.042 1.00 72.44 81 LYS A N 1
ATOM 587 C CA . LYS A 1 81 ? 0.524 -8.455 -11.191 1.00 72.44 81 LYS A CA 1
ATOM 588 C C . LYS A 1 81 ? 1.629 -9.192 -11.947 1.00 72.44 81 LYS A C 1
ATOM 590 O O . LYS A 1 81 ? 2.321 -8.606 -12.774 1.00 72.44 81 LYS A O 1
ATOM 595 N N . VAL A 1 82 ? 1.780 -10.490 -11.687 1.00 63.00 82 VAL A N 1
ATOM 596 C CA . VAL A 1 82 ? 2.629 -11.345 -12.530 1.00 63.00 82 VAL A CA 1
ATOM 597 C C . VAL A 1 82 ? 2.023 -11.357 -13.933 1.00 63.00 82 VAL A C 1
ATOM 599 O O . VAL A 1 82 ? 0.845 -11.676 -14.095 1.00 63.00 82 VAL A O 1
ATOM 602 N N . ARG A 1 83 ? 2.814 -10.962 -14.932 1.00 61.59 83 ARG A N 1
ATOM 603 C CA . ARG A 1 83 ? 2.416 -10.920 -16.341 1.00 61.59 83 ARG A CA 1
ATOM 604 C C . ARG A 1 83 ? 3.121 -12.043 -17.095 1.00 61.59 83 ARG A C 1
ATOM 606 O O . ARG A 1 83 ? 4.287 -12.334 -16.838 1.00 61.59 83 ARG A O 1
ATOM 613 N N . ASP A 1 84 ? 2.435 -12.629 -18.071 1.00 55.09 84 ASP A N 1
ATOM 614 C CA . ASP A 1 84 ? 2.991 -13.694 -18.920 1.00 55.09 84 ASP A CA 1
ATOM 615 C C . ASP A 1 84 ? 4.052 -13.185 -19.924 1.00 55.09 84 ASP A C 1
ATOM 617 O O . ASP A 1 84 ? 4.677 -13.976 -20.627 1.00 55.09 84 ASP A O 1
ATOM 621 N N . ASP A 1 85 ? 4.269 -11.867 -20.006 1.00 60.44 85 ASP A N 1
ATOM 622 C CA . ASP A 1 85 ? 5.165 -11.205 -20.965 1.00 60.44 85 ASP A CA 1
ATOM 623 C C . ASP A 1 85 ? 6.621 -11.050 -20.485 1.00 60.44 85 ASP A C 1
ATOM 625 O O . ASP A 1 85 ? 7.440 -10.454 -21.183 1.00 60.44 85 ASP A O 1
ATOM 629 N N . GLY A 1 86 ? 6.968 -11.628 -19.331 1.00 56.22 86 GLY A N 1
ATOM 630 C CA . GLY A 1 86 ? 8.338 -11.660 -18.809 1.00 56.22 86 GLY A CA 1
ATOM 631 C C . GLY A 1 86 ? 8.672 -10.570 -17.787 1.00 56.22 86 GLY A C 1
ATOM 632 O O . GLY A 1 86 ? 9.787 -10.579 -17.261 1.00 56.22 86 GLY A O 1
ATOM 633 N N . ALA A 1 87 ? 7.729 -9.681 -17.452 1.00 60.62 87 ALA A N 1
ATOM 634 C CA . ALA A 1 87 ? 7.887 -8.768 -16.323 1.00 60.62 87 ALA A CA 1
ATOM 635 C C . ALA A 1 87 ? 8.033 -9.563 -15.015 1.00 60.62 87 ALA A C 1
ATOM 637 O O . ALA A 1 87 ? 7.192 -10.393 -14.660 1.00 60.62 87 ALA A O 1
ATOM 638 N N . THR A 1 88 ? 9.124 -9.318 -14.290 1.00 60.44 88 THR A N 1
ATOM 639 C CA . THR A 1 88 ? 9.389 -10.005 -13.023 1.00 60.44 88 THR A CA 1
ATOM 640 C C . THR A 1 88 ? 8.820 -9.186 -11.873 1.00 60.44 88 THR A C 1
ATOM 642 O O . THR A 1 88 ? 9.079 -7.988 -11.768 1.00 60.44 88 THR A O 1
ATOM 645 N N . VAL A 1 89 ? 8.078 -9.832 -10.975 1.00 62.50 89 VAL A N 1
ATOM 646 C CA . VAL A 1 89 ? 7.600 -9.207 -9.739 1.00 62.50 89 VAL A CA 1
ATOM 647 C C . VAL A 1 89 ? 8.217 -9.918 -8.549 1.00 62.50 89 VAL A C 1
ATOM 649 O O . VAL A 1 89 ? 8.125 -11.139 -8.427 1.00 62.50 89 VAL A O 1
ATOM 652 N N . ALA A 1 90 ? 8.867 -9.153 -7.674 1.00 62.25 90 ALA A N 1
ATOM 653 C CA . ALA A 1 90 ? 9.525 -9.693 -6.493 1.00 62.25 90 ALA A CA 1
ATOM 654 C C . ALA A 1 90 ? 8.971 -9.052 -5.210 1.00 62.25 90 ALA A C 1
ATOM 656 O O . ALA A 1 90 ? 8.936 -7.821 -5.105 1.00 62.25 90 ALA A O 1
ATOM 657 N N . PRO A 1 91 ? 8.589 -9.855 -4.198 1.00 63.66 91 PRO A N 1
ATOM 658 C CA . PRO A 1 91 ? 8.223 -9.319 -2.899 1.00 63.66 91 PRO A CA 1
ATOM 659 C C . PRO A 1 91 ? 9.470 -8.762 -2.197 1.00 63.66 91 PRO A C 1
ATOM 661 O O . PRO A 1 91 ? 10.415 -9.489 -1.893 1.00 63.66 91 PRO A O 1
ATOM 664 N N . GLY A 1 92 ? 9.469 -7.465 -1.908 1.00 62.91 92 GLY A N 1
ATOM 665 C CA . GLY A 1 92 ? 10.417 -6.840 -0.990 1.00 62.91 92 GLY A CA 1
ATOM 666 C C . GLY A 1 92 ? 10.093 -7.198 0.462 1.00 62.91 92 GLY A C 1
ATOM 667 O O . GLY A 1 92 ? 8.942 -7.470 0.794 1.00 62.91 92 GLY A O 1
ATOM 668 N N . LEU A 1 93 ? 11.085 -7.176 1.356 1.00 64.31 93 LEU A N 1
ATOM 669 C CA . LEU A 1 93 ? 10.865 -7.404 2.789 1.00 64.31 93 LEU A CA 1
ATOM 670 C C . LEU A 1 93 ? 10.106 -6.203 3.391 1.00 64.31 93 LEU A C 1
ATOM 672 O O . LEU A 1 93 ? 10.550 -5.064 3.263 1.00 64.31 93 LEU A O 1
ATOM 676 N N . GLY A 1 94 ? 8.960 -6.434 4.036 1.00 68.81 94 GLY A N 1
ATOM 677 C CA . GLY A 1 94 ? 8.116 -5.367 4.587 1.00 68.81 94 GLY A CA 1
ATOM 678 C C . GLY A 1 94 ? 7.263 -5.827 5.764 1.00 68.81 94 GLY A C 1
ATOM 679 O O . GLY A 1 94 ? 7.142 -7.026 6.024 1.00 68.81 94 GLY A O 1
ATOM 680 N N . ALA A 1 95 ? 6.670 -4.870 6.485 1.00 69.62 95 ALA A N 1
ATOM 681 C CA . ALA A 1 95 ? 5.934 -5.124 7.727 1.00 69.62 95 ALA A CA 1
ATOM 682 C C . ALA A 1 95 ? 4.794 -6.147 7.562 1.00 69.62 95 ALA A C 1
ATOM 684 O O . ALA A 1 95 ? 4.539 -6.941 8.472 1.00 69.62 95 ALA A O 1
ATOM 685 N N . TYR A 1 96 ? 4.144 -6.180 6.393 1.00 74.56 96 TYR A N 1
ATOM 686 C CA . TYR A 1 96 ? 3.131 -7.186 6.077 1.00 74.56 96 TYR A CA 1
ATOM 687 C C . TYR A 1 96 ? 3.719 -8.598 6.083 1.00 74.56 96 TYR A C 1
ATOM 689 O O . TYR A 1 96 ? 3.228 -9.477 6.788 1.00 74.56 96 TYR A O 1
ATOM 697 N N . TRP A 1 97 ? 4.828 -8.809 5.375 1.00 67.62 97 TRP A N 1
ATOM 698 C CA . TRP A 1 97 ? 5.464 -10.120 5.265 1.00 67.62 97 TRP A CA 1
ATOM 699 C C . TRP A 1 97 ? 6.040 -10.643 6.576 1.00 67.62 97 TRP A C 1
ATOM 701 O O . TRP A 1 97 ? 6.061 -11.857 6.777 1.00 67.62 97 TRP A O 1
ATOM 711 N N . SER A 1 98 ? 6.486 -9.750 7.460 1.00 70.19 98 SER A N 1
ATOM 712 C CA . SER A 1 98 ? 6.974 -10.117 8.794 1.00 70.19 98 SER A CA 1
ATOM 713 C C . SER A 1 98 ? 5.848 -10.535 9.742 1.00 70.19 98 SER A C 1
ATOM 715 O O . SER A 1 98 ? 6.088 -11.291 10.678 1.00 70.19 98 SER A O 1
ATOM 717 N N . SER A 1 99 ? 4.625 -10.051 9.511 1.00 70.31 99 SER A N 1
ATOM 718 C CA . SER A 1 99 ? 3.460 -10.304 10.370 1.00 70.31 99 SER A CA 1
ATOM 719 C C . SER A 1 99 ? 2.518 -11.394 9.840 1.00 70.31 99 SER A C 1
ATOM 721 O O . SER A 1 99 ? 1.598 -11.794 10.553 1.00 70.31 99 SER A O 1
ATOM 723 N N . HIS A 1 100 ? 2.740 -11.903 8.620 1.00 68.62 100 HIS A N 1
ATOM 724 C CA . HIS A 1 100 ? 1.864 -12.877 7.962 1.00 68.62 100 HIS A CA 1
ATOM 725 C C . HIS A 1 100 ? 2.566 -14.220 7.676 1.00 68.62 100 HIS A C 1
ATOM 727 O O . HIS A 1 100 ? 3.689 -14.238 7.166 1.00 68.62 100 HIS A O 1
ATOM 733 N N . PRO A 1 101 ? 1.904 -15.364 7.945 1.00 64.38 101 PRO A N 1
ATOM 734 C CA . PRO A 1 101 ? 2.476 -16.693 7.730 1.00 64.38 101 PRO A CA 1
ATOM 735 C C . PRO A 1 101 ? 2.673 -17.012 6.235 1.00 64.38 101 PRO A C 1
ATOM 737 O O . PRO A 1 101 ? 1.844 -16.643 5.403 1.00 64.38 101 PRO A O 1
ATOM 740 N N . GLU A 1 102 ? 3.734 -17.764 5.912 1.00 59.47 102 GLU A N 1
ATOM 741 C CA . GLU A 1 102 ? 4.118 -18.232 4.559 1.00 59.47 102 GLU A CA 1
ATOM 742 C C . GLU A 1 102 ? 2.964 -18.633 3.608 1.00 59.47 102 GLU A C 1
ATOM 744 O O . GLU A 1 102 ? 2.946 -18.160 2.471 1.00 59.47 102 GLU A O 1
ATOM 749 N N . PRO A 1 103 ? 1.948 -19.422 4.013 1.00 51.69 103 PRO A N 1
ATOM 750 C CA . PRO A 1 103 ? 0.847 -19.802 3.118 1.00 51.69 103 PRO A CA 1
ATOM 751 C C . PRO A 1 103 ? 0.008 -18.624 2.593 1.00 51.69 103 PRO A C 1
ATOM 753 O O . PRO A 1 103 ? -0.554 -18.716 1.504 1.00 51.69 103 PRO A O 1
ATOM 756 N N . LYS A 1 104 ? -0.076 -17.499 3.320 1.00 52.53 104 LYS A N 1
ATOM 757 C CA . LYS A 1 104 ? -0.756 -16.288 2.821 1.00 52.53 104 LYS A CA 1
ATOM 758 C C . LYS A 1 104 ? 0.080 -15.546 1.778 1.00 52.53 104 LYS A C 1
ATOM 760 O O . LYS A 1 104 ? -0.482 -14.803 0.981 1.00 52.53 104 LYS A O 1
ATOM 765 N N . LYS A 1 105 ? 1.398 -15.774 1.749 1.00 57.44 105 LYS A N 1
ATOM 766 C CA . LYS A 1 105 ? 2.311 -15.147 0.787 1.00 57.44 105 LYS A CA 1
ATOM 767 C C . LYS A 1 105 ? 2.151 -15.698 -0.620 1.00 57.44 105 LYS A C 1
ATOM 769 O O . LYS A 1 105 ? 2.237 -14.939 -1.571 1.00 57.44 105 LYS A O 1
ATOM 774 N N . GLN A 1 106 ? 1.829 -16.981 -0.744 1.00 50.88 106 GLN A N 1
ATOM 775 C CA . GLN A 1 106 ? 1.643 -17.650 -2.036 1.00 50.88 106 GLN A CA 1
ATOM 776 C C . GLN A 1 106 ? 0.299 -17.307 -2.703 1.00 50.88 106 GLN A C 1
ATOM 778 O O . GLN A 1 106 ? 0.182 -17.374 -3.91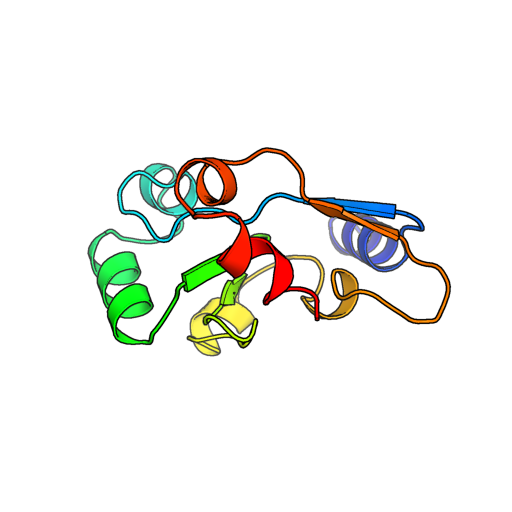8 1.00 50.88 106 GLN A O 1
ATOM 783 N N . ARG A 1 107 ? -0.717 -16.913 -1.920 1.00 51.56 107 ARG A N 1
ATOM 784 C CA . ARG A 1 107 ? -2.097 -16.690 -2.395 1.00 51.56 107 ARG A CA 1
ATOM 785 C C . ARG A 1 107 ? -2.352 -15.340 -3.063 1.00 51.56 107 ARG A C 1
ATOM 787 O O . ARG A 1 107 ? -3.345 -15.210 -3.761 1.00 51.56 107 ARG A O 1
ATOM 794 N N . LEU A 1 108 ? -1.496 -14.349 -2.822 1.00 50.19 108 LEU A N 1
ATOM 795 C CA . LEU A 1 108 ? -1.584 -13.037 -3.476 1.00 50.19 108 LEU A CA 1
ATOM 796 C C . LEU A 1 108 ? -1.043 -13.066 -4.918 1.00 50.19 108 LEU A C 1
ATOM 798 O O . LEU A 1 108 ? -1.183 -12.085 -5.637 1.00 50.19 108 LEU A O 1
ATOM 802 N N . TRP A 1 109 ? -0.432 -14.184 -5.320 1.00 48.25 109 TRP A N 1
ATOM 803 C CA . TRP A 1 109 ? 0.382 -14.314 -6.530 1.00 48.25 109 TRP A CA 1
ATOM 804 C C . TRP A 1 109 ? 0.100 -15.579 -7.345 1.00 48.25 109 TRP A C 1
ATOM 806 O O . TRP A 1 109 ? 0.823 -15.850 -8.302 1.00 48.25 109 TRP A O 1
ATOM 816 N N . GLY A 1 110 ? -0.899 -16.366 -6.940 1.00 41.94 110 GLY A N 1
ATOM 817 C CA . GLY A 1 110 ? -1.290 -17.624 -7.579 1.00 41.94 110 GLY A CA 1
ATOM 818 C C . GLY A 1 110 ? -2.730 -17.601 -8.051 1.00 41.94 110 GLY A C 1
ATOM 819 O O . GLY A 1 110 ? -3.552 -16.926 -7.388 1.00 41.94 110 GLY A O 1
#

Secondary structure (DSSP, 8-state):
--SHHHHHHHHT-SEEEE-PBP-STTSHHHHTTSS-HHHHHHHHHTT--EEETTEEE-TTS-BS-HHHHTT--S--GGGSS--TTS-EEEEPP-HHHHHS-HHHHHHT--

Foldseek 3Di:
DPQPVVLVCLLPDLEDEWAWAALDCPTPCNVVPVADPVRSVVLVVLAFGTATLNQGAHLQRHGSDVVSVVPRDHHDSVSQADDPPNRHHDYDDYPSVVPDDPVSVVSNHD

Radius of gyration: 14.11 Å; chains: 1; bounding box: 26×37×34 Å